Protein AF-A0A7C9AM26-F1 (afdb_monomer_lite)

pLDDT: mean 85.75, std 13.3, range [49.41, 97.75]

Radius of gyration: 35.53 Å; chains: 1; bounding box: 74×13×96 Å

Structure (mmCIF, N/CA/C/O backbone):
data_AF-A0A7C9AM26-F1
#
_entry.id   AF-A0A7C9AM26-F1
#
loop_
_atom_site.group_PDB
_atom_site.id
_atom_site.type_symbol
_atom_site.label_atom_id
_atom_site.label_alt_id
_atom_site.label_comp_id
_atom_site.label_asym_id
_atom_site.label_entity_id
_atom_site.label_seq_id
_atom_site.pdbx_PDB_ins_code
_atom_site.Cartn_x
_atom_site.Cartn_y
_atom_site.Cartn_z
_atom_site.occupancy
_atom_site.B_iso_or_equiv
_atom_site.auth_seq_id
_atom_site.auth_comp_id
_atom_site.auth_asym_id
_atom_site.auth_atom_id
_atom_site.pdbx_PDB_model_num
ATOM 1 N N . GLU A 1 1 ? -38.867 1.874 59.477 1.00 67.12 1 GLU A N 1
ATOM 2 C CA . GLU A 1 1 ? -37.452 1.473 59.344 1.00 67.12 1 GLU A CA 1
ATOM 3 C C . GLU A 1 1 ? -37.241 0.447 58.230 1.00 67.12 1 GLU A C 1
ATOM 5 O O . GLU A 1 1 ? -36.444 0.728 57.352 1.00 67.12 1 GLU A O 1
ATOM 10 N N . GLU A 1 2 ? -37.990 -0.664 58.157 1.00 79.62 2 GLU A N 1
ATOM 11 C CA . GLU A 1 2 ? -37.822 -1.659 57.066 1.00 79.62 2 GLU A CA 1
ATOM 12 C C . GLU A 1 2 ? -37.985 -1.094 55.639 1.00 79.62 2 GLU A C 1
ATOM 14 O O . GLU A 1 2 ? -37.127 -1.329 54.793 1.00 79.62 2 GLU A O 1
ATOM 19 N N . GLN A 1 3 ? -39.018 -0.283 55.380 1.00 85.31 3 GLN A N 1
ATOM 20 C CA . GLN A 1 3 ? -39.259 0.316 54.051 1.00 85.31 3 GLN A CA 1
ATOM 21 C C . GLN A 1 3 ? -38.131 1.240 53.566 1.00 85.31 3 GLN A C 1
ATOM 23 O O . GLN A 1 3 ? -37.914 1.393 52.367 1.00 85.31 3 GLN A O 1
ATOM 28 N N . GLU A 1 4 ? -37.422 1.885 54.489 1.00 84.94 4 GLU A N 1
ATOM 29 C CA . GLU A 1 4 ? -36.329 2.797 54.150 1.00 84.94 4 GLU A CA 1
ATOM 30 C C . GLU A 1 4 ? -35.084 2.010 53.716 1.00 84.94 4 GLU A C 1
ATOM 32 O O . GLU A 1 4 ? -34.408 2.381 52.756 1.00 84.94 4 GLU A O 1
ATOM 37 N N . ILE A 1 5 ? -34.840 0.866 54.367 1.00 89.25 5 ILE A N 1
ATOM 38 C CA . ILE A 1 5 ? -33.783 -0.080 53.996 1.00 89.25 5 ILE A CA 1
ATOM 39 C C . ILE A 1 5 ? -34.082 -0.712 52.630 1.00 89.25 5 ILE A C 1
ATOM 41 O O . ILE A 1 5 ? -33.174 -0.829 51.810 1.00 89.25 5 ILE A O 1
ATOM 45 N N . GLU A 1 6 ? -35.337 -1.077 52.360 1.00 91.19 6 GLU A N 1
ATOM 46 C CA . GLU A 1 6 ? -35.758 -1.653 51.076 1.00 91.19 6 GLU A CA 1
ATOM 47 C C . GLU A 1 6 ? -35.538 -0.679 49.908 1.00 91.19 6 GLU A C 1
ATOM 49 O O . GLU A 1 6 ? -34.883 -1.038 48.928 1.00 91.19 6 GLU A O 1
ATOM 54 N N . MET A 1 7 ? -35.966 0.583 50.051 1.00 92.81 7 MET A N 1
ATOM 55 C CA . MET A 1 7 ? -35.730 1.630 49.044 1.00 92.81 7 MET A CA 1
ATOM 56 C C . MET A 1 7 ? -34.240 1.872 48.771 1.00 92.81 7 MET A C 1
ATOM 58 O O . MET A 1 7 ? -33.840 2.084 47.624 1.00 92.81 7 MET A O 1
ATOM 62 N N . LEU A 1 8 ? -33.402 1.848 49.812 1.00 92.88 8 LEU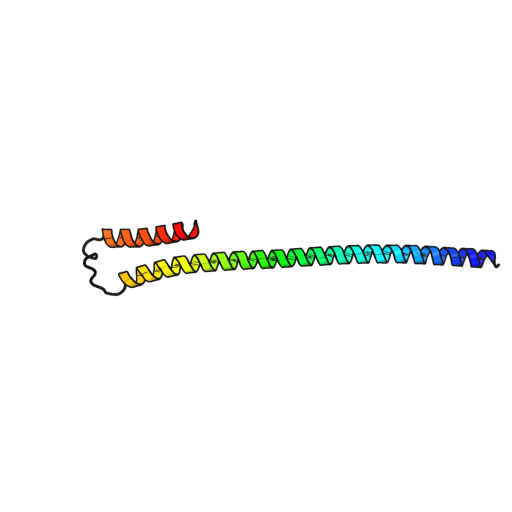 A N 1
ATOM 63 C CA . LEU A 1 8 ? -31.950 1.938 49.654 1.00 92.88 8 LEU A CA 1
ATOM 64 C C . LEU A 1 8 ? -31.415 0.748 48.853 1.00 92.88 8 LEU A C 1
ATOM 66 O O . LEU A 1 8 ? -30.633 0.946 47.921 1.00 92.88 8 LEU A O 1
ATOM 70 N N . LEU A 1 9 ? -31.841 -0.472 49.191 1.00 93.12 9 LEU A N 1
ATOM 71 C CA . LEU A 1 9 ? -31.388 -1.693 48.528 1.00 93.12 9 LEU A CA 1
ATOM 72 C C . LEU A 1 9 ? -31.769 -1.707 47.042 1.00 93.12 9 LEU A C 1
ATOM 74 O O . LEU A 1 9 ? -30.931 -2.025 46.201 1.00 93.12 9 LEU A O 1
ATOM 78 N N . GLU A 1 10 ? -32.997 -1.305 46.717 1.00 94.69 10 GLU A N 1
ATOM 79 C CA . GLU A 1 10 ? -33.488 -1.210 45.341 1.00 94.69 10 GLU A CA 1
ATOM 80 C C . GLU A 1 10 ? -32.714 -0.157 44.540 1.00 94.69 10 GLU A C 1
ATOM 82 O O . GLU A 1 10 ? -32.274 -0.426 43.421 1.00 94.69 10 GLU A O 1
ATOM 87 N N . ASN A 1 11 ? -32.424 1.003 45.142 1.00 94.38 11 ASN A N 1
ATOM 88 C CA . ASN A 1 11 ? -31.582 2.014 44.505 1.00 94.38 11 ASN A CA 1
ATOM 89 C C . ASN A 1 11 ? -30.167 1.490 44.210 1.00 94.38 11 ASN A C 1
ATOM 91 O O . ASN A 1 11 ? -29.636 1.730 43.122 1.00 94.38 11 ASN A O 1
ATOM 95 N N . TYR A 1 12 ? -29.559 0.756 45.149 1.00 95.00 12 TYR A N 1
ATOM 96 C CA . TYR A 1 12 ? -28.253 0.125 44.943 1.00 95.00 12 TYR A CA 1
ATOM 97 C C . TYR A 1 12 ? -28.293 -0.927 43.836 1.00 95.00 12 TYR A C 1
ATOM 99 O O . TYR A 1 12 ? -27.387 -0.957 43.000 1.00 95.00 12 TYR A O 1
ATOM 107 N N . LEU A 1 13 ? -29.333 -1.760 43.806 1.00 95.69 13 LEU A N 1
ATOM 108 C CA . LEU A 1 13 ? -29.496 -2.813 42.809 1.00 95.69 13 LEU A CA 1
ATOM 109 C C . LEU A 1 13 ? -29.674 -2.213 41.409 1.00 95.69 13 LEU A C 1
ATOM 111 O O . LEU A 1 13 ? -28.953 -2.586 40.485 1.00 95.69 13 LEU A O 1
ATOM 115 N N . GLN A 1 14 ? -30.502 -1.177 41.281 1.00 95.88 14 GLN A N 1
ATOM 116 C CA . GLN A 1 14 ? -30.691 -0.441 40.032 1.00 95.88 14 GLN A CA 1
ATOM 117 C C . GLN A 1 14 ? -29.407 0.272 39.571 1.00 95.88 14 GLN A C 1
ATOM 119 O O . GLN A 1 14 ? -29.085 0.300 38.379 1.00 95.88 14 GLN A O 1
ATOM 124 N N . ARG A 1 15 ? -28.622 0.827 40.506 1.00 95.38 15 ARG A N 1
ATOM 125 C CA . ARG A 1 15 ? -27.291 1.374 40.197 1.00 95.38 15 ARG A CA 1
ATOM 126 C C . ARG A 1 15 ? -26.335 0.294 39.708 1.00 95.38 15 ARG A C 1
ATOM 128 O O . ARG A 1 15 ? -25.591 0.554 38.767 1.00 95.38 15 ARG A O 1
ATOM 135 N N . CYS A 1 16 ? -26.356 -0.881 40.332 1.00 95.31 16 CYS A N 1
ATOM 136 C CA . CYS A 1 16 ? -25.524 -2.018 39.956 1.00 95.31 16 CYS A CA 1
ATOM 137 C C . CYS A 1 16 ? -25.842 -2.485 38.529 1.00 95.31 16 CYS A C 1
ATOM 139 O O . CYS A 1 16 ? -24.931 -2.582 37.712 1.00 95.31 16 CYS A O 1
ATOM 141 N N . GLU A 1 17 ? -27.120 -2.663 38.188 1.00 96.12 17 GLU A N 1
ATOM 142 C CA . GLU A 1 17 ? -27.546 -3.025 36.828 1.00 96.12 17 GLU A CA 1
ATOM 143 C C . GLU A 1 17 ? -27.169 -1.956 35.794 1.00 96.12 17 GLU A C 1
ATOM 145 O O . GLU A 1 17 ? -26.651 -2.269 34.722 1.00 96.12 17 GLU A O 1
ATOM 150 N N . SER A 1 18 ? -27.358 -0.676 36.126 1.00 95.69 18 SER A N 1
ATOM 151 C CA . SER A 1 18 ? -26.970 0.432 35.247 1.00 95.69 18 SER A CA 1
ATOM 152 C C . SER A 1 18 ? -25.456 0.494 35.016 1.00 95.69 18 SER A C 1
ATOM 154 O O . SER A 1 18 ? -25.004 0.730 33.892 1.00 95.69 18 SER A O 1
ATOM 156 N N . LEU A 1 19 ? -24.652 0.271 36.060 1.00 95.19 19 LEU A N 1
ATOM 157 C CA . LEU A 1 19 ? -23.193 0.174 35.960 1.00 95.19 19 LEU A CA 1
ATOM 158 C C . LEU A 1 19 ? -22.772 -1.042 35.134 1.00 95.19 19 LEU A C 1
ATOM 160 O O . LEU A 1 19 ? -21.898 -0.914 34.281 1.00 95.19 19 LEU A O 1
ATOM 164 N N . HIS A 1 20 ? -23.419 -2.187 35.342 1.00 96.44 20 HIS A N 1
ATOM 165 C CA . HIS A 1 20 ? -23.158 -3.407 34.589 1.00 96.44 20 HIS A CA 1
ATOM 166 C C . HIS A 1 20 ? -23.423 -3.207 33.093 1.00 96.44 20 HIS A C 1
ATOM 168 O O . HIS A 1 20 ? -22.529 -3.432 32.280 1.00 96.44 20 HIS A O 1
ATOM 174 N N . GLY A 1 21 ? -24.587 -2.664 32.728 1.00 96.56 21 GLY A N 1
ATOM 175 C CA . GLY A 1 21 ? -24.913 -2.388 31.328 1.00 96.56 21 GLY A CA 1
ATOM 176 C C . GLY A 1 21 ? -24.017 -1.318 30.691 1.00 96.56 21 GLY A C 1
ATOM 177 O O . GLY A 1 21 ? -23.750 -1.362 29.493 1.00 96.56 21 GLY A O 1
ATOM 178 N N . GLN A 1 22 ? -23.523 -0.344 31.463 1.00 96.69 22 GLN A N 1
ATOM 179 C CA . GLN A 1 22 ? -22.524 0.612 30.967 1.00 96.69 22 GLN A CA 1
ATOM 180 C C . GLN A 1 22 ? -21.163 -0.049 30.729 1.00 96.69 22 GLN A C 1
ATOM 182 O O . GLN A 1 22 ? -20.530 0.232 29.713 1.00 96.69 22 GLN A O 1
ATOM 187 N N . ALA A 1 23 ? -20.728 -0.922 31.639 1.00 96.44 23 ALA A N 1
ATOM 188 C CA . ALA A 1 23 ? -19.479 -1.660 31.505 1.00 96.44 23 ALA A CA 1
ATOM 189 C C . ALA A 1 23 ? -19.512 -2.613 30.301 1.00 96.44 23 ALA A C 1
ATOM 191 O O . ALA A 1 23 ? -18.535 -2.677 29.561 1.00 96.44 23 ALA A O 1
ATOM 192 N N . GLU A 1 24 ? -20.639 -3.289 30.064 1.00 97.50 24 GLU A N 1
ATOM 193 C CA . GLU A 1 24 ? -20.840 -4.159 28.900 1.00 97.50 24 GLU A CA 1
ATOM 194 C C . GLU A 1 24 ? -20.762 -3.372 27.587 1.00 97.50 24 GLU A C 1
ATOM 196 O O . GLU A 1 24 ? -19.968 -3.710 26.713 1.00 97.50 24 GLU A O 1
ATOM 201 N N . ARG A 1 25 ? -21.470 -2.237 27.488 1.00 97.19 25 ARG A N 1
ATOM 202 C CA . ARG A 1 25 ? -21.379 -1.358 26.309 1.00 97.19 25 ARG A CA 1
ATOM 203 C C . ARG A 1 25 ? -19.960 -0.862 26.052 1.00 97.19 25 ARG A C 1
ATOM 205 O O . ARG A 1 25 ? -19.524 -0.824 24.905 1.00 97.19 25 ARG A O 1
ATOM 212 N N . LEU A 1 26 ? -19.243 -0.468 27.106 1.00 96.75 26 LEU A N 1
ATOM 213 C CA . LEU A 1 26 ? -17.861 -0.010 26.981 1.00 96.75 26 LEU A CA 1
ATOM 214 C C . LEU A 1 26 ? -16.939 -1.144 26.520 1.00 96.75 26 LEU A C 1
ATOM 216 O O . LEU A 1 26 ? -16.065 -0.915 25.688 1.00 96.75 26 LEU A O 1
ATOM 220 N N . LEU A 1 27 ? -17.145 -2.355 27.041 1.00 97.50 27 LEU A N 1
ATOM 221 C CA . LEU A 1 27 ? -16.400 -3.540 26.636 1.00 97.50 27 LEU A CA 1
ATOM 222 C C . LEU A 1 27 ? -16.637 -3.864 25.158 1.00 97.50 27 LEU A C 1
ATOM 224 O O . LEU A 1 27 ? -15.680 -4.137 24.439 1.00 97.50 27 LEU A O 1
ATOM 228 N N . ASP A 1 28 ? -17.880 -3.803 24.696 1.00 97.75 28 ASP A N 1
ATOM 229 C CA . ASP A 1 28 ? -18.201 -4.066 23.296 1.00 97.75 28 ASP A CA 1
ATOM 230 C C . ASP A 1 28 ? -17.632 -2.986 22.373 1.00 97.75 28 ASP A C 1
ATOM 232 O O . ASP A 1 28 ? -16.989 -3.314 21.380 1.00 97.75 28 ASP A O 1
ATOM 236 N N . SER A 1 29 ? -17.717 -1.707 22.756 1.00 96.50 29 SER A N 1
ATOM 237 C CA . SER A 1 29 ? -17.035 -0.626 22.026 1.00 96.50 29 SER A CA 1
ATOM 238 C C . S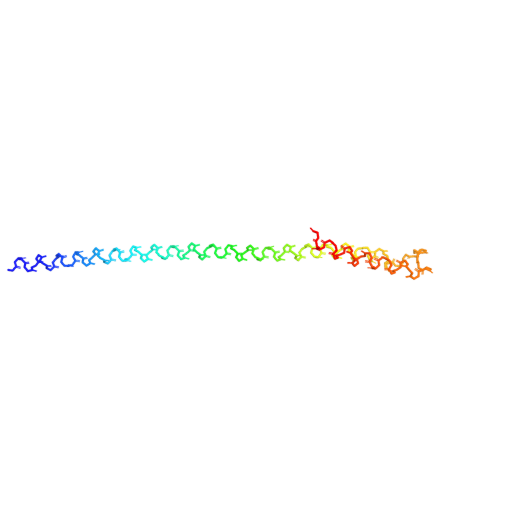ER A 1 29 ? -15.510 -0.800 21.992 1.00 96.50 29 SER A C 1
ATOM 240 O O . SER A 1 29 ? -14.869 -0.472 20.994 1.00 96.50 29 SER A O 1
ATOM 242 N N . ALA A 1 30 ? -14.904 -1.318 23.066 1.00 96.38 30 ALA A N 1
ATOM 243 C CA . ALA A 1 30 ? -13.472 -1.606 23.101 1.00 96.38 30 ALA A CA 1
ATOM 244 C C . ALA A 1 30 ? -13.096 -2.756 22.152 1.00 96.38 30 ALA A C 1
ATOM 246 O O . ALA A 1 30 ? -12.094 -2.646 21.447 1.00 96.38 30 ALA A O 1
ATOM 247 N N . LYS A 1 31 ? -13.915 -3.813 22.079 1.00 97.50 31 LYS A N 1
ATOM 248 C CA . LYS A 1 31 ? -13.730 -4.915 21.118 1.00 97.50 31 LYS A CA 1
ATOM 249 C C . LYS A 1 31 ? -13.879 -4.439 19.675 1.00 97.50 31 LYS A C 1
ATOM 251 O O . LYS A 1 31 ? -13.034 -4.747 18.846 1.00 97.50 31 LYS A O 1
ATOM 256 N N . GLU A 1 32 ? -14.894 -3.626 19.381 1.00 97.31 32 GLU A N 1
ATOM 257 C CA . GLU A 1 32 ? -15.068 -3.031 18.049 1.00 97.31 32 GLU A CA 1
ATOM 258 C C . GLU A 1 32 ? -13.858 -2.172 17.648 1.00 97.31 32 GLU A C 1
ATOM 260 O O . GLU A 1 32 ? -13.405 -2.201 16.499 1.00 97.31 32 GLU A O 1
ATOM 265 N N . MET A 1 33 ? -13.296 -1.418 18.600 1.00 96.19 33 MET A N 1
ATOM 266 C CA . MET A 1 33 ? -12.066 -0.662 18.374 1.00 96.19 33 MET A CA 1
ATOM 267 C C . MET A 1 33 ? -10.870 -1.588 18.111 1.00 96.19 33 MET A C 1
ATOM 269 O O . MET A 1 33 ? -10.088 -1.305 17.204 1.00 96.19 33 MET A O 1
ATOM 273 N N . GLU A 1 34 ? -10.723 -2.679 18.865 1.00 96.62 34 GLU A N 1
ATOM 274 C CA . GLU A 1 34 ? -9.665 -3.675 18.657 1.00 96.62 34 GLU A CA 1
ATOM 275 C C . GLU A 1 34 ? -9.749 -4.301 17.260 1.00 96.62 34 GLU A C 1
ATOM 277 O O . GLU A 1 34 ? -8.751 -4.313 16.534 1.00 96.62 34 GLU A O 1
ATOM 282 N N . ASP A 1 35 ? -10.943 -4.718 16.839 1.00 97.06 35 ASP A N 1
ATOM 283 C CA . ASP A 1 35 ? -11.186 -5.277 15.509 1.00 97.06 35 ASP A CA 1
ATOM 284 C C . ASP A 1 35 ? -10.848 -4.260 14.408 1.00 97.06 35 ASP A C 1
ATOM 286 O O . ASP A 1 35 ? -10.173 -4.582 13.425 1.00 97.06 35 ASP A O 1
ATOM 290 N N . SER A 1 36 ? -11.241 -2.997 14.592 1.00 94.81 36 SER A N 1
ATOM 291 C CA . SER A 1 36 ? -10.906 -1.907 13.669 1.00 94.81 36 SER A CA 1
ATOM 292 C C . SER A 1 36 ? -9.391 -1.688 13.554 1.00 94.81 36 SER A C 1
ATOM 294 O O . SER A 1 36 ? -8.851 -1.552 12.448 1.00 94.81 36 SER A O 1
ATOM 296 N N . ILE A 1 37 ? -8.670 -1.716 14.680 1.00 95.94 37 ILE A N 1
ATOM 297 C CA . ILE A 1 37 ? -7.205 -1.614 14.707 1.00 95.94 37 ILE A CA 1
ATOM 298 C C . ILE A 1 37 ? -6.571 -2.821 14.007 1.00 95.94 37 ILE A C 1
ATOM 300 O O . ILE A 1 37 ? -5.650 -2.642 13.205 1.00 95.94 37 ILE A O 1
ATOM 304 N N . ALA A 1 38 ? -7.066 -4.033 14.261 1.00 95.56 38 ALA A N 1
ATOM 305 C CA . ALA A 1 38 ? -6.566 -5.258 13.644 1.00 95.56 38 ALA A CA 1
ATOM 306 C C . ALA A 1 38 ? -6.721 -5.231 12.114 1.00 95.56 38 ALA A C 1
ATOM 308 O O . ALA A 1 38 ? -5.784 -5.575 11.378 1.00 95.56 38 ALA A O 1
ATOM 309 N N . VAL A 1 39 ? -7.864 -4.750 11.617 1.00 95.62 39 VAL A N 1
ATOM 310 C CA . VAL A 1 39 ? -8.100 -4.542 10.181 1.00 95.62 39 VAL A CA 1
ATOM 311 C C . VAL A 1 39 ? -7.150 -3.484 9.618 1.00 95.62 39 VAL A C 1
ATOM 313 O O . VAL A 1 39 ? -6.526 -3.713 8.579 1.00 95.62 39 VAL A O 1
ATOM 316 N N . ASN A 1 40 ? -6.974 -2.348 10.302 1.00 94.56 40 ASN A N 1
ATOM 317 C CA . ASN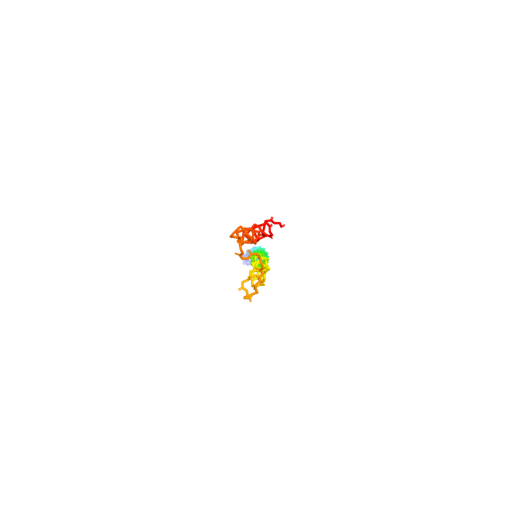 A 1 40 ? -6.069 -1.291 9.844 1.00 94.56 40 ASN A CA 1
ATOM 318 C C . ASN A 1 40 ? -4.619 -1.788 9.758 1.00 94.56 40 ASN A C 1
ATOM 320 O O . ASN A 1 40 ? -3.954 -1.599 8.740 1.00 94.56 40 ASN A O 1
ATOM 324 N N . LEU A 1 41 ? -4.148 -2.501 10.783 1.00 96.38 41 LEU A N 1
ATOM 325 C CA . LEU A 1 41 ? -2.807 -3.078 10.805 1.00 96.38 41 LEU A CA 1
ATOM 326 C C . LEU A 1 41 ? -2.608 -4.088 9.666 1.00 96.38 41 LEU A C 1
ATOM 328 O O . LEU A 1 41 ? -1.559 -4.098 9.015 1.00 96.38 41 LEU A O 1
ATOM 332 N N . SER A 1 42 ? -3.627 -4.901 9.386 1.00 96.75 42 SER A N 1
ATOM 333 C CA . SER A 1 42 ? -3.623 -5.827 8.250 1.00 96.75 42 SER A CA 1
ATOM 334 C C . SER A 1 42 ? -3.538 -5.077 6.916 1.00 96.75 42 SER A C 1
ATOM 336 O O . SER A 1 42 ? -2.736 -5.439 6.054 1.00 96.75 42 SER A O 1
ATOM 338 N N . SER A 1 43 ? -4.274 -3.972 6.768 1.00 94.38 43 SER A N 1
ATOM 339 C CA . SER A 1 43 ? -4.198 -3.102 5.590 1.00 94.38 43 SER A CA 1
ATOM 340 C C . SER A 1 43 ? -2.818 -2.457 5.425 1.00 94.38 43 SER A C 1
ATOM 342 O O . SER A 1 43 ? -2.298 -2.404 4.312 1.00 94.38 43 SER A O 1
ATOM 344 N N . ARG A 1 44 ? -2.188 -1.996 6.513 1.00 95.44 44 ARG A N 1
ATOM 345 C CA . ARG A 1 44 ? -0.826 -1.432 6.477 1.00 95.44 44 ARG A CA 1
ATOM 346 C C . ARG A 1 44 ? 0.202 -2.460 6.029 1.00 95.44 44 ARG A C 1
ATOM 348 O O . ARG A 1 44 ? 1.062 -2.156 5.209 1.00 95.44 44 ARG A O 1
ATOM 355 N N . ARG A 1 45 ? 0.092 -3.697 6.515 1.00 96.88 45 ARG A N 1
ATOM 356 C CA . ARG A 1 45 ? 0.954 -4.800 6.069 1.00 96.88 45 ARG A CA 1
ATOM 357 C C . ARG A 1 45 ? 0.782 -5.089 4.575 1.00 96.88 45 ARG A C 1
ATOM 359 O O . ARG A 1 45 ? 1.772 -5.339 3.886 1.00 96.88 45 ARG A O 1
ATOM 366 N N . LEU A 1 46 ? -0.451 -5.035 4.069 1.00 95.25 46 LEU A N 1
ATOM 367 C CA . LEU A 1 46 ? -0.730 -5.196 2.642 1.00 95.25 46 LEU A CA 1
ATOM 368 C C . LEU A 1 46 ? -0.124 -4.055 1.811 1.00 95.25 46 LEU A C 1
ATOM 370 O O . LEU A 1 46 ? 0.468 -4.312 0.767 1.00 95.25 46 LEU A O 1
ATOM 374 N N . GLU A 1 47 ? -0.225 -2.813 2.286 1.00 95.88 47 GLU A N 1
ATOM 375 C CA . GLU A 1 47 ? 0.394 -1.644 1.651 1.00 95.88 47 GLU A CA 1
ATOM 376 C C . GLU A 1 47 ? 1.917 -1.812 1.531 1.00 95.88 47 GLU A C 1
ATOM 378 O O . GLU A 1 47 ? 2.475 -1.626 0.451 1.00 95.88 47 GLU A O 1
ATOM 383 N N . VAL A 1 48 ? 2.577 -2.267 2.601 1.00 96.38 48 VAL A N 1
ATOM 384 C CA . VAL A 1 48 ? 4.018 -2.573 2.591 1.00 96.38 48 VAL A CA 1
ATOM 385 C C . VAL A 1 48 ? 4.348 -3.687 1.595 1.00 96.38 48 VAL A C 1
ATOM 387 O O . VAL A 1 48 ? 5.240 -3.515 0.768 1.00 96.38 48 VAL A O 1
ATOM 390 N N . SER A 1 49 ? 3.596 -4.791 1.614 1.00 97.12 49 SER A N 1
ATOM 391 C CA . SER A 1 49 ? 3.818 -5.920 0.692 1.00 97.12 49 SER A CA 1
ATOM 392 C C . SER A 1 49 ? 3.648 -5.498 -0.772 1.00 97.12 49 SER A C 1
ATOM 394 O O . SER A 1 49 ? 4.377 -5.949 -1.651 1.00 97.12 49 SER A O 1
ATOM 396 N N . LYS A 1 50 ? 2.707 -4.587 -1.051 1.00 94.56 50 LYS A N 1
ATOM 397 C CA . LYS A 1 50 ? 2.509 -4.014 -2.386 1.00 94.56 50 LYS A CA 1
ATOM 398 C C . LYS A 1 50 ? 3.720 -3.196 -2.835 1.00 94.56 50 LYS A C 1
ATOM 400 O O . LYS A 1 50 ? 4.134 -3.316 -3.985 1.00 94.56 50 LYS A O 1
ATOM 405 N N . VAL A 1 51 ? 4.284 -2.370 -1.954 1.00 95.31 51 VAL A N 1
ATOM 406 C CA . VAL A 1 51 ? 5.499 -1.598 -2.261 1.00 95.31 51 VAL A CA 1
ATOM 407 C C . VAL A 1 51 ? 6.684 -2.529 -2.511 1.00 95.31 51 VAL A C 1
ATOM 409 O O . VAL A 1 51 ? 7.413 -2.332 -3.479 1.00 95.31 51 VAL A O 1
ATOM 412 N N . GLU A 1 52 ? 6.848 -3.567 -1.693 1.00 95.81 52 GLU A N 1
ATOM 413 C CA . GLU A 1 52 ? 7.898 -4.573 -1.869 1.00 95.81 52 GLU A CA 1
ATOM 414 C C . GLU A 1 52 ? 7.796 -5.275 -3.230 1.00 95.81 52 GLU A C 1
ATOM 416 O O . GLU A 1 52 ? 8.781 -5.337 -3.965 1.00 95.81 52 GLU A O 1
ATOM 421 N N . LEU A 1 53 ? 6.592 -5.706 -3.620 1.00 94.31 53 LEU A N 1
ATOM 422 C CA . LEU A 1 53 ? 6.337 -6.301 -4.934 1.00 94.31 53 LEU A CA 1
ATOM 423 C C . LEU A 1 53 ? 6.694 -5.349 -6.084 1.00 94.31 53 LEU A C 1
ATOM 425 O O . LEU A 1 53 ? 7.343 -5.764 -7.043 1.00 94.31 53 LEU A O 1
ATOM 429 N N . LEU A 1 54 ? 6.323 -4.068 -5.988 1.00 92.12 54 LEU A N 1
ATOM 430 C CA . LEU A 1 54 ? 6.667 -3.071 -7.010 1.00 92.12 54 LEU A CA 1
ATOM 431 C C . LEU A 1 54 ? 8.183 -2.871 -7.133 1.00 92.12 54 LEU A C 1
ATOM 433 O O . LEU A 1 54 ? 8.705 -2.782 -8.245 1.00 92.12 54 LEU A O 1
ATOM 437 N N . LEU A 1 55 ? 8.903 -2.835 -6.009 1.00 92.75 55 LEU A N 1
ATOM 438 C CA . LEU A 1 55 ? 10.364 -2.754 -6.010 1.00 92.75 55 LEU A CA 1
ATOM 439 C C . LEU A 1 55 ? 10.998 -4.016 -6.612 1.00 92.75 55 LEU A C 1
ATOM 441 O O . LEU A 1 55 ? 11.946 -3.915 -7.392 1.00 92.75 55 LEU A O 1
ATOM 445 N N . GLN A 1 56 ? 10.467 -5.199 -6.302 1.00 94.56 56 GLN A N 1
ATOM 446 C CA . GLN A 1 56 ? 10.955 -6.463 -6.852 1.00 94.56 56 GLN A CA 1
ATOM 447 C C . GLN A 1 56 ? 10.776 -6.536 -8.376 1.00 94.56 56 GLN A C 1
ATOM 449 O O . GLN A 1 56 ? 11.712 -6.891 -9.090 1.00 94.56 56 GLN A O 1
ATOM 454 N N . VAL A 1 57 ? 9.613 -6.139 -8.897 1.00 91.50 57 VAL A N 1
ATOM 455 C CA . VAL A 1 57 ? 9.378 -6.066 -10.349 1.00 91.50 57 VAL A CA 1
ATOM 456 C C . VAL A 1 57 ? 10.298 -5.029 -11.002 1.00 91.50 57 VAL A C 1
ATOM 458 O O . VAL A 1 57 ? 10.948 -5.324 -12.004 1.00 91.50 57 VAL A O 1
ATOM 461 N N . GLY A 1 58 ? 10.438 -3.840 -10.405 1.00 90.50 58 GLY A N 1
ATOM 462 C CA . GLY A 1 58 ? 11.341 -2.803 -10.914 1.00 90.50 58 GLY A CA 1
ATOM 463 C C . GLY A 1 58 ? 12.799 -3.273 -10.993 1.00 90.50 58 GLY A C 1
ATOM 464 O O . GLY A 1 58 ? 13.456 -3.117 -12.023 1.00 90.50 58 GLY A O 1
ATOM 465 N N . THR A 1 59 ? 13.299 -3.904 -9.928 1.00 91.75 59 THR A N 1
ATOM 466 C CA . THR A 1 59 ? 14.659 -4.472 -9.892 1.00 91.75 59 THR A CA 1
ATOM 467 C C . THR A 1 59 ? 14.850 -5.614 -10.883 1.00 91.75 59 THR A C 1
ATOM 469 O O . THR A 1 59 ? 15.908 -5.686 -11.504 1.00 91.75 59 THR A O 1
ATOM 472 N N . PHE A 1 60 ? 13.840 -6.459 -11.097 1.00 90.94 60 PHE A N 1
ATOM 473 C CA . PHE A 1 60 ? 13.875 -7.507 -12.116 1.00 90.94 60 PHE A CA 1
ATOM 474 C C . PHE A 1 60 ? 14.029 -6.930 -13.532 1.00 90.94 60 PHE A C 1
ATOM 476 O O . PHE A 1 60 ? 14.920 -7.348 -14.274 1.00 90.94 60 PHE A O 1
ATOM 483 N N . CYS A 1 61 ? 13.237 -5.912 -13.887 1.00 88.81 61 CYS A N 1
ATOM 484 C CA . CYS A 1 61 ? 13.344 -5.227 -15.179 1.00 88.81 61 CYS A CA 1
ATOM 485 C C . CYS A 1 61 ? 14.729 -4.586 -15.376 1.00 88.81 61 CYS A C 1
ATOM 487 O O . CYS A 1 61 ? 15.348 -4.741 -16.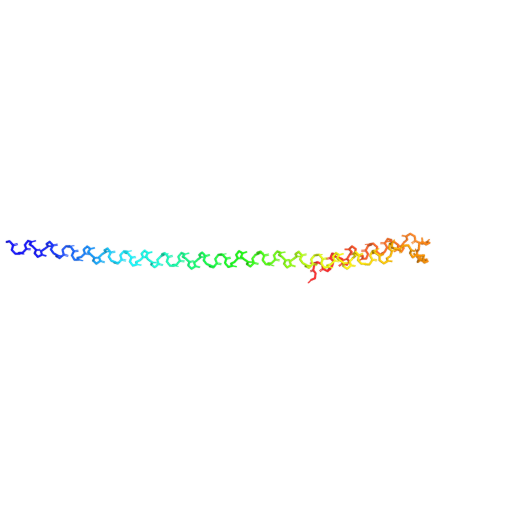433 1.00 88.81 61 CYS A O 1
ATOM 489 N N . ILE A 1 62 ? 15.254 -3.918 -14.343 1.00 89.38 62 ILE A N 1
ATOM 490 C CA . ILE A 1 62 ? 16.601 -3.330 -14.368 1.00 89.38 62 ILE A CA 1
ATOM 491 C C . ILE A 1 62 ? 17.674 -4.418 -14.515 1.00 89.38 62 ILE A C 1
ATOM 493 O O . ILE A 1 62 ? 18.613 -4.232 -15.285 1.00 89.38 62 ILE A O 1
ATOM 497 N N . ALA A 1 63 ? 17.542 -5.557 -13.829 1.00 91.25 63 ALA A N 1
ATOM 498 C CA . ALA A 1 63 ? 18.499 -6.659 -13.908 1.00 91.25 63 ALA A CA 1
ATOM 499 C C . ALA A 1 63 ? 18.597 -7.242 -15.327 1.00 91.25 63 ALA A C 1
ATOM 501 O O . ALA A 1 63 ? 19.702 -7.499 -15.804 1.00 91.25 63 ALA A O 1
ATOM 502 N N . ILE A 1 64 ? 17.469 -7.385 -16.034 1.00 88.19 64 ILE A N 1
ATOM 503 C CA . ILE A 1 64 ? 17.458 -7.803 -17.446 1.00 88.19 64 ILE A CA 1
ATOM 504 C C . ILE A 1 64 ? 18.177 -6.765 -18.316 1.00 88.19 64 ILE A C 1
ATOM 506 O O . ILE A 1 64 ? 19.036 -7.126 -19.121 1.00 88.19 64 ILE A O 1
ATOM 510 N N . GLY A 1 65 ? 17.880 -5.476 -18.132 1.00 86.38 65 GLY A N 1
ATOM 511 C CA . GLY A 1 65 ? 18.555 -4.402 -18.864 1.00 86.38 65 GLY A CA 1
ATOM 512 C C . GLY A 1 65 ? 20.066 -4.367 -18.616 1.00 86.38 65 GLY A C 1
ATOM 513 O O . GLY A 1 65 ? 20.847 -4.239 -19.558 1.00 86.38 65 GLY A O 1
ATOM 514 N N . ALA A 1 66 ? 20.482 -4.551 -17.362 1.00 87.06 66 ALA A N 1
ATOM 515 C CA . ALA A 1 66 ? 21.883 -4.621 -16.963 1.00 87.06 66 ALA A CA 1
ATOM 516 C C . ALA A 1 66 ? 22.593 -5.857 -17.535 1.00 87.06 66 ALA A C 1
ATOM 518 O O . ALA A 1 66 ? 23.748 -5.754 -17.938 1.00 87.06 66 ALA A O 1
ATOM 519 N N . LEU A 1 67 ? 21.912 -7.004 -17.626 1.00 86.00 67 LEU A N 1
ATOM 520 C CA . LEU A 1 67 ? 22.440 -8.209 -18.270 1.00 86.00 67 LEU A CA 1
ATOM 521 C C . LEU A 1 67 ? 22.711 -7.953 -19.755 1.00 86.00 67 LEU A C 1
ATOM 523 O O . LEU A 1 67 ? 23.807 -8.239 -20.233 1.00 86.00 67 LEU A O 1
ATOM 527 N N . VAL A 1 68 ? 21.747 -7.373 -20.476 1.00 80.69 68 VAL A N 1
ATOM 528 C CA . VAL A 1 68 ? 21.907 -7.037 -21.898 1.00 80.69 68 VAL A CA 1
ATOM 529 C C . VAL A 1 68 ? 23.047 -6.031 -22.076 1.00 80.69 68 VAL A C 1
ATOM 531 O O . VAL A 1 68 ? 23.956 -6.271 -22.868 1.00 80.69 68 VAL A O 1
ATOM 534 N N . ALA A 1 69 ? 23.062 -4.951 -21.290 1.00 81.50 69 ALA A N 1
ATOM 535 C CA . ALA A 1 69 ? 24.142 -3.965 -21.307 1.00 81.50 69 ALA A CA 1
ATOM 536 C C . ALA A 1 69 ? 25.512 -4.582 -20.974 1.00 81.50 69 ALA A C 1
ATOM 538 O O . ALA A 1 69 ? 26.507 -4.217 -21.591 1.00 81.50 69 ALA A O 1
ATOM 539 N N . GLY A 1 70 ? 25.572 -5.540 -20.047 1.00 80.75 70 GLY A N 1
ATOM 540 C CA . GLY A 1 70 ? 26.788 -6.270 -19.698 1.00 80.75 70 GLY A CA 1
ATOM 541 C C . GLY A 1 70 ? 27.310 -7.129 -20.849 1.00 80.75 70 GLY A C 1
ATOM 542 O O . GLY A 1 70 ? 28.492 -7.051 -21.168 1.00 80.75 70 GLY A O 1
ATOM 543 N N . ILE A 1 71 ? 26.437 -7.883 -21.528 1.00 77.50 71 ILE A N 1
ATOM 544 C CA . ILE A 1 71 ? 26.815 -8.693 -22.701 1.00 77.50 71 ILE A CA 1
ATOM 545 C C . ILE A 1 71 ? 27.370 -7.813 -23.829 1.00 77.50 71 ILE A C 1
ATOM 547 O O . ILE A 1 71 ? 28.353 -8.190 -24.462 1.00 77.50 71 ILE A O 1
ATOM 551 N N . PHE A 1 72 ? 26.767 -6.646 -24.079 1.00 72.12 72 PHE A N 1
ATOM 552 C CA . PHE A 1 72 ? 27.220 -5.727 -25.129 1.00 72.12 72 PHE A CA 1
ATOM 553 C C . PHE A 1 72 ? 28.405 -4.836 -24.716 1.00 72.12 72 PHE A C 1
ATOM 555 O O . PHE A 1 72 ? 29.160 -4.407 -25.582 1.00 72.12 72 PHE A O 1
ATOM 562 N N . GLY A 1 73 ? 28.570 -4.536 -23.425 1.00 67.44 73 GLY A N 1
ATOM 563 C CA . GLY A 1 73 ? 29.626 -3.662 -22.897 1.00 67.44 73 GLY A CA 1
ATOM 564 C C . GLY A 1 73 ? 30.916 -4.391 -22.511 1.00 67.44 73 GLY A C 1
ATOM 565 O O . GLY A 1 73 ? 31.981 -3.777 -22.440 1.00 67.44 73 GLY A O 1
ATOM 566 N N . MET A 1 74 ? 30.858 -5.703 -22.270 1.00 62.88 74 MET A N 1
ATOM 567 C CA . MET A 1 74 ? 32.052 -6.527 -22.099 1.00 62.88 74 MET A CA 1
ATOM 568 C C . MET A 1 74 ? 32.739 -6.690 -23.452 1.00 62.88 74 MET A C 1
ATOM 570 O O . MET A 1 74 ? 32.151 -7.329 -24.308 1.00 62.88 74 MET A O 1
ATOM 574 N N . ASN A 1 75 ? 33.950 -6.124 -23.586 1.00 60.19 75 ASN A N 1
ATOM 575 C CA . ASN A 1 75 ? 34.971 -6.151 -24.663 1.00 60.19 75 ASN A CA 1
ATOM 576 C C . ASN A 1 75 ? 34.908 -7.298 -25.711 1.00 60.19 75 ASN A C 1
ATOM 578 O O . ASN A 1 75 ? 35.880 -8.000 -25.985 1.00 60.19 75 ASN A O 1
ATOM 582 N N . LEU A 1 76 ? 33.746 -7.504 -26.307 1.00 49.41 76 LEU A N 1
ATOM 583 C CA . LEU A 1 76 ? 33.483 -8.324 -27.462 1.00 49.41 76 LEU A CA 1
ATOM 584 C C . LEU A 1 76 ? 33.574 -7.344 -28.617 1.00 49.41 76 LEU A C 1
ATOM 586 O O . LEU A 1 76 ? 32.796 -6.395 -28.679 1.00 49.41 76 LEU A O 1
ATOM 590 N N . ARG A 1 77 ? 34.512 -7.588 -29.538 1.00 50.94 77 ARG A N 1
ATOM 591 C CA . ARG A 1 77 ? 34.483 -7.021 -30.891 1.00 50.94 77 ARG A CA 1
ATOM 592 C C . ARG A 1 77 ? 33.221 -7.515 -31.597 1.00 50.94 77 ARG A C 1
ATOM 594 O O . ARG A 1 77 ? 33.267 -8.366 -32.483 1.00 50.94 77 ARG A O 1
ATOM 601 N N . SER A 1 78 ? 32.072 -7.035 -31.154 1.00 52.94 78 SER A N 1
ATOM 602 C CA . SER A 1 78 ? 30.852 -7.123 -31.911 1.00 52.94 78 SER A CA 1
ATOM 603 C C . SER A 1 78 ? 31.065 -6.149 -33.056 1.00 52.94 78 SER A C 1
ATOM 605 O O . SER A 1 78 ? 31.217 -4.952 -32.832 1.00 52.94 78 SER A O 1
ATOM 607 N N . TYR A 1 79 ? 31.106 -6.650 -34.286 1.00 52.41 79 TYR A N 1
ATOM 608 C CA . TYR A 1 79 ? 31.190 -5.869 -35.530 1.00 52.41 79 TYR A CA 1
ATOM 609 C C . TYR A 1 79 ? 30.079 -4.788 -35.675 1.00 52.41 79 TYR A C 1
ATOM 611 O O . TYR A 1 79 ? 29.969 -4.140 -36.706 1.00 52.41 79 TYR A O 1
ATOM 619 N N . LEU A 1 80 ? 29.247 -4.588 -34.647 1.00 51.53 80 LEU A N 1
ATOM 620 C CA . LEU A 1 80 ? 28.285 -3.504 -34.463 1.00 51.53 80 LEU A CA 1
ATOM 621 C C . LEU A 1 80 ? 28.915 -2.182 -33.974 1.00 51.53 80 LEU A C 1
ATOM 623 O O . LEU A 1 80 ? 28.242 -1.157 -34.042 1.00 51.53 80 LEU A O 1
ATOM 627 N N . GLU A 1 81 ? 30.172 -2.161 -33.508 1.00 50.53 81 GLU A N 1
ATOM 628 C CA . GLU A 1 81 ? 30.862 -0.912 -33.114 1.00 50.53 81 GLU A CA 1
ATOM 629 C C . GLU A 1 81 ? 31.129 0.048 -34.289 1.00 50.53 81 GLU A C 1
ATOM 631 O O . GLU A 1 81 ? 31.249 1.253 -34.076 1.00 50.53 81 GLU A O 1
ATOM 636 N N . GLU A 1 82 ? 31.173 -0.438 -35.537 1.00 55.06 82 GLU A N 1
ATOM 637 C CA . GLU A 1 82 ? 31.392 0.413 -36.723 1.00 55.06 82 GLU A CA 1
ATOM 638 C C . GLU A 1 82 ? 30.220 1.366 -37.014 1.00 55.06 82 GLU A C 1
ATOM 640 O O . GLU A 1 82 ? 30.364 2.341 -37.758 1.00 55.06 82 GLU A O 1
ATOM 645 N N . HIS A 1 83 ? 29.054 1.135 -36.406 1.00 58.09 83 HIS A N 1
ATOM 646 C CA . HIS A 1 83 ? 27.879 1.977 -36.575 1.00 58.09 83 HIS A CA 1
ATOM 647 C C . HIS A 1 83 ? 27.378 2.479 -35.221 1.00 58.09 83 HIS A C 1
ATOM 649 O O . HIS A 1 83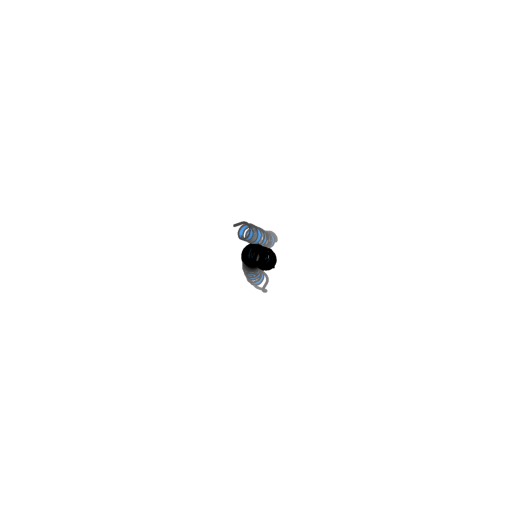 ? 26.695 1.765 -34.491 1.00 58.09 83 HIS A O 1
ATOM 655 N N . ALA A 1 84 ? 27.615 3.764 -34.933 1.00 63.47 84 ALA A N 1
ATOM 656 C CA . ALA A 1 84 ? 27.091 4.466 -33.752 1.00 63.47 84 ALA A CA 1
ATOM 657 C C . ALA A 1 84 ? 25.566 4.291 -33.550 1.00 63.47 84 ALA A C 1
ATOM 659 O O . ALA A 1 84 ? 25.060 4.393 -32.432 1.00 63.47 84 ALA A O 1
ATOM 660 N N . PHE A 1 85 ? 24.833 3.969 -34.621 1.00 65.69 85 PHE A N 1
ATOM 661 C CA . PHE A 1 85 ? 23.418 3.613 -34.581 1.00 65.69 85 PHE A CA 1
ATOM 662 C C . PHE A 1 85 ? 23.114 2.355 -33.757 1.00 65.69 85 PHE A C 1
ATOM 664 O O . PHE A 1 85 ? 22.127 2.354 -33.027 1.00 65.69 85 PHE A O 1
ATOM 671 N N . ALA A 1 86 ? 23.929 1.299 -33.827 1.00 68.25 86 ALA A N 1
ATOM 672 C CA . ALA A 1 86 ? 23.658 0.044 -33.124 1.00 68.25 86 ALA A CA 1
ATOM 673 C C . ALA A 1 86 ? 23.682 0.217 -31.599 1.00 68.25 86 ALA A C 1
ATOM 675 O O . ALA A 1 86 ? 22.807 -0.298 -30.907 1.00 68.25 86 ALA A O 1
ATOM 676 N N . PHE A 1 87 ? 24.632 1.010 -31.094 1.00 70.56 87 PHE A N 1
ATOM 677 C CA . PHE A 1 87 ? 24.716 1.387 -29.682 1.00 70.56 87 PHE A CA 1
ATOM 678 C C . PHE A 1 87 ? 23.490 2.190 -29.227 1.00 70.56 87 PHE A C 1
ATOM 680 O O . PHE A 1 87 ? 22.941 1.965 -28.147 1.00 70.56 87 PHE A O 1
ATOM 687 N N . TRP A 1 88 ? 23.028 3.121 -30.065 1.00 72.69 88 TRP A N 1
ATOM 688 C CA . TRP A 1 88 ? 21.855 3.932 -29.752 1.00 72.69 88 TRP A CA 1
ATOM 689 C C . TRP A 1 88 ? 20.571 3.091 -29.748 1.00 72.69 88 TRP A C 1
ATOM 691 O O . TRP A 1 88 ? 19.753 3.236 -28.843 1.00 72.69 88 TRP A O 1
ATOM 701 N N . PHE A 1 89 ? 20.418 2.155 -30.693 1.00 78.06 89 PHE A N 1
ATOM 702 C CA . PHE A 1 89 ? 19.273 1.240 -30.754 1.00 78.06 89 PHE A CA 1
ATOM 703 C C . PHE A 1 89 ? 19.212 0.267 -29.572 1.00 78.06 89 PHE A C 1
ATOM 705 O O . PHE A 1 89 ? 18.129 0.055 -29.032 1.00 78.06 89 PHE A O 1
ATOM 712 N N . THR A 1 90 ? 20.336 -0.310 -29.139 1.00 77.06 90 THR A N 1
ATOM 713 C CA . THR A 1 90 ? 20.354 -1.210 -27.972 1.00 77.06 90 THR A CA 1
ATOM 714 C C . THR A 1 90 ? 20.080 -0.453 -26.678 1.00 77.06 90 THR A C 1
ATOM 716 O O . THR A 1 90 ? 19.269 -0.903 -25.870 1.00 77.06 90 THR A O 1
ATOM 719 N N . THR A 1 91 ? 20.665 0.735 -26.507 1.00 78.94 91 THR A N 1
ATOM 720 C CA . THR A 1 91 ? 20.418 1.586 -25.332 1.00 78.94 91 THR A CA 1
ATOM 721 C C . THR A 1 91 ? 18.961 2.049 -25.278 1.00 78.94 91 THR A C 1
ATOM 723 O O . THR A 1 91 ? 18.313 1.919 -24.240 1.00 78.94 91 THR A O 1
ATOM 726 N N . ALA A 1 92 ? 18.412 2.522 -26.402 1.00 82.12 92 ALA A N 1
ATOM 727 C CA . ALA A 1 92 ? 17.004 2.894 -26.509 1.00 82.12 92 ALA A CA 1
ATOM 728 C C . ALA A 1 92 ? 16.077 1.689 -26.288 1.00 82.12 92 ALA A C 1
ATOM 730 O O . ALA A 1 92 ? 15.079 1.813 -25.585 1.00 82.12 92 ALA A O 1
ATOM 731 N N . GLY A 1 93 ? 16.425 0.514 -26.819 1.00 84.38 93 GLY A N 1
ATOM 732 C CA . GLY A 1 93 ? 15.670 -0.725 -26.629 1.00 84.38 93 GLY A CA 1
ATOM 733 C C . GLY A 1 93 ? 15.621 -1.180 -25.170 1.00 84.38 93 GLY A C 1
ATOM 734 O O . GLY A 1 93 ? 14.556 -1.564 -24.695 1.00 84.38 93 GLY A O 1
ATOM 735 N N . ILE A 1 94 ? 16.730 -1.074 -24.431 1.00 85.56 94 ILE A N 1
ATOM 736 C CA . ILE A 1 94 ? 16.768 -1.367 -22.989 1.00 85.56 94 ILE A CA 1
ATOM 737 C C . ILE A 1 94 ? 15.906 -0.363 -22.215 1.00 85.56 94 ILE A C 1
ATOM 739 O O . ILE A 1 94 ? 15.114 -0.767 -21.368 1.00 85.56 94 ILE A O 1
ATOM 743 N N . LEU A 1 95 ? 16.014 0.932 -22.524 1.00 84.69 95 LEU A N 1
ATOM 744 C CA . LEU A 1 95 ? 15.236 1.984 -21.862 1.00 84.69 95 LEU A CA 1
ATOM 745 C C . LEU A 1 95 ? 13.730 1.798 -22.086 1.00 84.69 95 LEU A C 1
ATOM 747 O O . LEU A 1 95 ? 12.954 1.806 -21.133 1.00 84.69 95 LEU A O 1
ATOM 751 N N . VAL A 1 96 ? 13.327 1.565 -23.336 1.00 86.69 96 VAL A N 1
ATOM 752 C CA . VAL A 1 96 ? 11.933 1.287 -23.699 1.00 86.69 96 VAL A CA 1
ATOM 753 C C . VAL A 1 96 ? 11.465 -0.025 -23.074 1.00 86.69 96 VAL A C 1
ATOM 755 O O . VAL A 1 96 ? 10.364 -0.067 -22.541 1.00 86.69 96 VAL A O 1
ATOM 758 N N . GLY A 1 97 ? 12.296 -1.068 -23.073 1.00 85.81 97 GLY A N 1
ATOM 759 C CA . GLY A 1 97 ? 11.977 -2.362 -22.469 1.00 85.81 97 GLY A CA 1
ATOM 760 C C . GLY A 1 97 ? 11.755 -2.285 -20.958 1.00 85.81 97 GLY A C 1
ATOM 761 O O . GLY A 1 97 ? 10.800 -2.873 -20.458 1.00 85.81 97 GLY A O 1
ATOM 762 N N . ILE A 1 98 ? 12.572 -1.513 -20.233 1.00 86.62 98 ILE A N 1
ATOM 763 C CA . I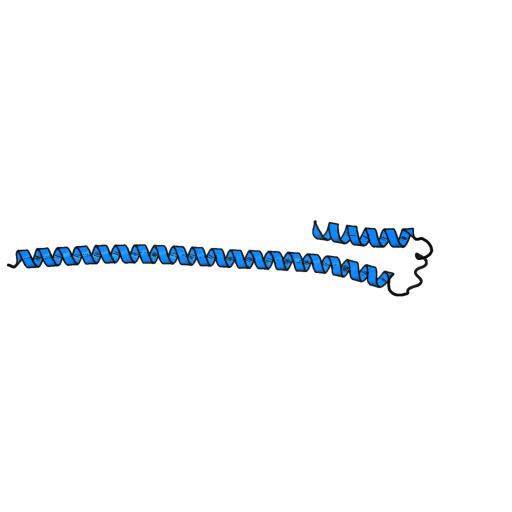LE A 1 98 ? 12.399 -1.285 -18.789 1.00 86.62 98 ILE A CA 1
ATOM 764 C C . ILE A 1 98 ? 11.106 -0.513 -18.517 1.00 86.62 98 ILE A C 1
ATOM 766 O O . ILE A 1 98 ? 10.346 -0.892 -17.630 1.00 86.62 98 ILE A O 1
ATOM 770 N N . VAL A 1 99 ? 10.834 0.548 -19.284 1.00 84.69 99 VAL A N 1
ATOM 771 C CA . VAL A 1 99 ? 9.609 1.346 -19.123 1.00 84.69 99 VAL A CA 1
ATOM 772 C C . VAL A 1 99 ? 8.378 0.499 -19.443 1.00 84.69 99 VAL A C 1
ATOM 774 O O . VAL A 1 99 ? 7.439 0.459 -18.657 1.00 84.69 99 VAL A O 1
ATOM 777 N N . MET A 1 100 ? 8.392 -0.233 -20.555 1.00 84.94 100 MET A N 1
ATOM 778 C CA . MET A 1 100 ? 7.272 -1.071 -20.973 1.00 84.94 100 MET A CA 1
ATOM 779 C C . MET A 1 100 ? 7.036 -2.230 -19.997 1.00 84.94 100 MET A C 1
ATOM 781 O O . MET A 1 100 ? 5.891 -2.496 -19.658 1.00 84.94 100 MET A O 1
ATOM 785 N N . GLY A 1 101 ? 8.098 -2.863 -19.489 1.00 82.00 101 GLY A N 1
ATOM 786 C CA . GLY A 1 101 ? 8.006 -3.918 -18.476 1.00 82.00 101 GLY A CA 1
ATOM 787 C C . GLY A 1 101 ? 7.592 -3.429 -17.085 1.00 82.00 101 GLY A C 1
ATOM 788 O O . GLY A 1 101 ? 7.171 -4.236 -16.270 1.00 82.00 101 GLY A O 1
ATOM 789 N N . PHE A 1 102 ? 7.706 -2.129 -16.798 1.00 79.88 102 PHE A N 1
ATOM 790 C CA . PHE A 1 102 ? 7.185 -1.532 -15.564 1.00 79.88 102 PHE A CA 1
ATOM 791 C C . PHE A 1 102 ? 5.703 -1.135 -15.679 1.00 79.88 102 PHE A C 1
ATOM 793 O O . PHE A 1 102 ? 4.995 -1.105 -14.676 1.00 79.88 102 PHE A O 1
ATOM 800 N N . PHE A 1 103 ? 5.240 -0.796 -16.888 1.00 78.25 103 PHE A N 1
ATOM 801 C CA . PHE A 1 103 ? 3.847 -0.418 -17.154 1.00 78.25 103 PHE A CA 1
ATOM 802 C C . PHE A 1 103 ? 2.918 -1.603 -17.464 1.00 78.25 103 PHE A C 1
ATOM 804 O O . PHE A 1 103 ? 1.700 -1.418 -17.422 1.00 78.25 103 PHE A O 1
ATOM 811 N N . LEU A 1 104 ? 3.473 -2.769 -17.807 1.00 71.62 104 LEU A N 1
ATOM 812 C CA . LEU A 1 104 ? 2.747 -4.013 -18.088 1.00 71.62 104 LEU A CA 1
ATOM 813 C C . LEU A 1 104 ? 2.544 -4.833 -16.809 1.00 71.62 104 LEU A C 1
ATOM 815 O O . LEU A 1 104 ? 1.425 -5.367 -16.647 1.00 71.62 104 LEU A O 1
#

Sequence (104 aa):
EEQEIEMLLENYLQRCESLHGQAERLLDSAKEMEDSIAVNLSSRRLEVSKVELLLQVGTFCIAIGALVAGIFGMNLRSYLEEHAFAFWFTTAGILVGIVMGFFL

Secondary structure (DSSP, 8-state):
-HHHHHHHHHHHHHHHHHHHHHHHHHHHHHHHHHHHHHHHHHHHHHHHHHHHHHHHHHHHHHHHHHHHHHHHHSS---TTTT-HHHHHHHHHHHHHHHHHHHH-

InterPro domains:
  IPR039204 Magnesium transporter MRS2-like [PTHR13890] (3-102)
  IPR045863 CorA, transmembrane region [SSF144083] (52-100)

Foldseek 3Di:
DVVVVVVVVVVVVVVVVVVVVVVVVVVVVVVVVVVVVVVVVVVVVVVVVVVVVLVVQLVVLVVVLVVLCCVVVPPDPPVCVVDPVVVVVSNVVSVVSSVVSSVD

Organism: Opuntia streptacantha (NCBI:txid393608)